Protein AF-A0A7V3D5N1-F1 (afdb_monomer)

Structure (mmCIF, N/CA/C/O backbone):
data_AF-A0A7V3D5N1-F1
#
_entry.id   AF-A0A7V3D5N1-F1
#
loop_
_atom_site.group_PDB
_atom_site.id
_atom_site.type_symbol
_atom_site.label_atom_id
_atom_site.label_alt_id
_atom_site.label_comp_id
_atom_site.label_asym_id
_atom_site.label_entity_id
_atom_site.label_seq_id
_atom_site.pdbx_PDB_ins_code
_atom_site.Cartn_x
_atom_site.Cartn_y
_atom_site.Cartn_z
_atom_site.occupancy
_atom_site.B_iso_or_equiv
_atom_site.auth_seq_id
_atom_site.auth_comp_id
_atom_site.auth_asym_id
_atom_site.auth_atom_id
_atom_site.pdbx_PDB_model_num
ATOM 1 N N . MET A 1 1 ? -12.834 1.711 -5.853 1.00 89.75 1 MET A N 1
ATOM 2 C CA . MET A 1 1 ? -12.960 0.765 -4.715 1.00 89.75 1 MET A CA 1
ATOM 3 C C . MET A 1 1 ? -13.036 1.476 -3.367 1.00 89.75 1 MET A C 1
ATOM 5 O O . MET A 1 1 ? -14.049 1.326 -2.699 1.00 89.75 1 MET A O 1
ATOM 9 N N . ALA A 1 2 ? -12.035 2.278 -2.981 1.00 97.06 2 ALA A N 1
ATOM 10 C CA . ALA A 1 2 ? -11.983 2.934 -1.666 1.00 97.06 2 ALA A CA 1
ATOM 11 C C . ALA A 1 2 ? -13.254 3.728 -1.293 1.00 97.06 2 ALA A C 1
ATOM 13 O O . ALA A 1 2 ? -13.801 3.522 -0.216 1.00 97.06 2 ALA A O 1
ATOM 14 N N . ARG A 1 3 ? -13.795 4.542 -2.213 1.00 97.31 3 ARG A N 1
ATOM 15 C CA . ARG A 1 3 ? -15.056 5.278 -2.000 1.00 97.31 3 ARG A CA 1
ATOM 16 C C . ARG A 1 3 ? -16.251 4.373 -1.695 1.00 97.31 3 ARG A C 1
ATOM 18 O O . ARG A 1 3 ? -17.031 4.668 -0.801 1.00 97.31 3 ARG A O 1
ATOM 25 N N . ALA A 1 4 ? -16.384 3.253 -2.404 1.00 97.75 4 ALA A N 1
ATOM 26 C CA . ALA A 1 4 ? -17.468 2.304 -2.158 1.00 97.75 4 ALA A CA 1
ATOM 27 C C . ALA A 1 4 ? -17.350 1.659 -0.767 1.00 97.75 4 ALA A C 1
ATOM 29 O O . ALA A 1 4 ? -18.352 1.518 -0.075 1.00 97.75 4 ALA A O 1
ATOM 30 N N . LEU A 1 5 ? -16.129 1.332 -0.329 1.00 98.00 5 LEU A N 1
ATOM 31 C CA . LEU A 1 5 ? -15.879 0.826 1.023 1.00 98.00 5 LEU A CA 1
ATOM 32 C C . LEU A 1 5 ? -16.187 1.885 2.095 1.00 98.00 5 LEU A C 1
ATOM 34 O O . LEU A 1 5 ? -16.814 1.555 3.098 1.00 98.00 5 LEU A O 1
ATOM 38 N N . ALA A 1 6 ? -15.814 3.150 1.869 1.00 98.31 6 ALA A N 1
ATOM 39 C CA . ALA A 1 6 ? -16.133 4.254 2.780 1.00 98.31 6 ALA A CA 1
ATOM 40 C C . ALA A 1 6 ? -17.649 4.442 2.935 1.00 98.31 6 ALA A C 1
ATOM 42 O O . ALA A 1 6 ? -18.160 4.512 4.051 1.00 98.31 6 ALA A O 1
ATOM 43 N N . LEU A 1 7 ? -18.380 4.446 1.814 1.00 97.62 7 LEU A N 1
ATOM 44 C CA . LEU A 1 7 ? -19.844 4.529 1.794 1.00 97.62 7 LEU A CA 1
ATOM 45 C C . LEU A 1 7 ? -20.509 3.316 2.461 1.00 97.62 7 LEU A C 1
ATOM 47 O O . LEU A 1 7 ? -21.557 3.460 3.082 1.00 97.62 7 LEU A O 1
ATOM 51 N N . ALA A 1 8 ? -19.881 2.141 2.386 1.00 97.62 8 ALA A N 1
ATOM 52 C CA . ALA A 1 8 ? -20.308 0.939 3.101 1.00 97.62 8 ALA A CA 1
ATOM 53 C C . ALA A 1 8 ? -19.918 0.935 4.595 1.00 97.62 8 ALA A C 1
ATOM 55 O O . ALA A 1 8 ? -20.214 -0.025 5.304 1.00 97.62 8 ALA A O 1
ATOM 56 N N . GLY A 1 9 ? -19.268 1.994 5.090 1.00 97.81 9 GLY A N 1
ATOM 57 C CA . GLY A 1 9 ? -18.974 2.191 6.507 1.00 97.81 9 GLY A CA 1
ATOM 58 C C . GLY A 1 9 ? -17.549 1.845 6.946 1.00 97.81 9 GLY A C 1
ATOM 59 O O . GLY A 1 9 ? -17.293 1.8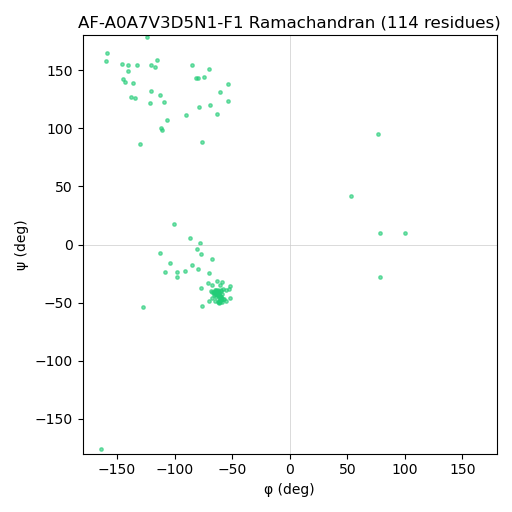14 8.150 1.00 97.81 9 GLY A O 1
ATOM 60 N N . ALA A 1 10 ? -16.618 1.587 6.024 1.00 98.12 10 ALA A N 1
ATOM 61 C CA . ALA A 1 10 ? -15.223 1.308 6.363 1.00 98.12 10 ALA A CA 1
ATOM 62 C C . ALA A 1 10 ? -14.416 2.593 6.621 1.00 98.12 10 ALA A C 1
ATOM 64 O O . ALA A 1 10 ? -14.577 3.591 5.922 1.00 98.12 10 ALA A O 1
ATOM 65 N N . ASP A 1 11 ? -13.490 2.547 7.581 1.00 98.50 11 ASP A N 1
ATOM 66 C CA . ASP A 1 11 ? -12.383 3.510 7.620 1.00 98.50 11 ASP A CA 1
ATOM 67 C C . ASP A 1 11 ? -11.359 3.159 6.541 1.00 98.50 11 ASP A C 1
ATOM 69 O O . ASP A 1 11 ? -11.117 1.980 6.270 1.00 98.50 11 ASP A O 1
ATOM 73 N N . ILE A 1 12 ? -10.756 4.174 5.924 1.00 98.31 12 ILE A N 1
ATOM 74 C CA . ILE A 1 12 ? -9.952 3.990 4.715 1.00 98.31 12 ILE A CA 1
ATOM 75 C C . ILE A 1 12 ? -8.513 4.456 4.918 1.00 98.31 12 ILE A C 1
ATOM 77 O O . ILE A 1 12 ? -8.256 5.579 5.340 1.00 98.31 12 ILE A O 1
ATOM 81 N N . VAL A 1 13 ? -7.560 3.614 4.522 1.00 98.56 13 VAL A N 1
ATOM 82 C CA . VAL A 1 13 ? -6.188 4.038 4.221 1.00 98.56 13 VAL A CA 1
ATOM 83 C C . VAL A 1 13 ? -5.957 3.854 2.728 1.00 98.56 13 VAL A C 1
ATOM 85 O O . VAL A 1 13 ? -6.221 2.775 2.198 1.00 98.56 13 VAL A O 1
ATOM 88 N N . ILE A 1 14 ? -5.466 4.889 2.048 1.00 98.56 14 ILE A N 1
ATOM 89 C CA . ILE A 1 14 ? -5.023 4.800 0.649 1.00 98.56 14 ILE A CA 1
ATOM 90 C C . ILE A 1 14 ? -3.531 5.102 0.528 1.00 98.56 14 ILE A C 1
ATOM 92 O O . ILE A 1 14 ? -2.960 5.832 1.337 1.00 98.56 14 ILE A O 1
ATOM 96 N N . SER A 1 15 ? -2.894 4.538 -0.495 1.00 98.44 15 SER A N 1
ATOM 97 C CA . SER A 1 15 ? -1.480 4.768 -0.767 1.00 98.44 15 SER A CA 1
ATOM 98 C C . SER A 1 15 ? -1.188 4.795 -2.262 1.00 98.44 15 SER A C 1
ATOM 100 O O . SER A 1 15 ? -1.800 4.064 -3.041 1.00 98.44 15 SER A O 1
ATOM 102 N N . ALA A 1 16 ? -0.281 5.689 -2.640 1.00 97.56 16 ALA A N 1
ATOM 103 C CA . ALA A 1 16 ? 0.245 5.915 -3.981 1.00 97.56 16 ALA A CA 1
ATOM 104 C C . ALA A 1 16 ? 1.536 6.755 -3.876 1.00 97.56 16 ALA A C 1
ATOM 106 O O . ALA A 1 16 ? 1.987 7.085 -2.779 1.00 97.56 16 ALA A O 1
ATOM 107 N N . ARG A 1 17 ? 2.121 7.136 -5.015 1.00 96.38 17 ARG A N 1
ATOM 108 C CA . ARG A 1 17 ? 3.392 7.887 -5.069 1.00 96.38 17 ARG A CA 1
ATOM 109 C C . ARG A 1 17 ? 3.223 9.407 -5.074 1.00 96.38 17 ARG A C 1
ATOM 111 O O . ARG A 1 17 ? 4.159 10.120 -4.735 1.00 96.38 17 ARG A O 1
ATOM 118 N N . HIS A 1 18 ? 2.061 9.908 -5.488 1.00 97.31 18 HIS A N 1
ATOM 119 C CA . HIS A 1 18 ? 1.834 11.338 -5.704 1.00 97.31 18 HIS A CA 1
ATOM 120 C C . HIS A 1 18 ? 0.952 11.905 -4.594 1.00 97.31 18 HIS A C 1
ATOM 122 O O . HIS A 1 18 ? -0.246 11.637 -4.538 1.00 97.31 18 HIS A O 1
ATOM 128 N N . GLU A 1 19 ? 1.552 12.688 -3.698 1.00 97.75 19 GLU A N 1
ATOM 129 C CA . GLU A 1 19 ? 0.874 13.188 -2.497 1.00 97.75 19 GLU A CA 1
ATOM 130 C C . GLU A 1 19 ? -0.349 14.053 -2.812 1.00 97.75 19 GLU A C 1
ATOM 132 O O . GLU A 1 19 ? -1.407 13.872 -2.213 1.00 97.75 19 GLU A O 1
ATOM 137 N N . ASN A 1 20 ? -0.230 14.964 -3.780 1.00 97.88 20 ASN A N 1
ATOM 138 C CA . ASN A 1 20 ? -1.331 15.857 -4.137 1.00 97.88 20 ASN A CA 1
ATOM 139 C C . ASN A 1 20 ? -2.558 15.078 -4.632 1.00 97.88 20 ASN A C 1
ATOM 141 O O . ASN A 1 20 ? -3.677 15.373 -4.215 1.00 97.88 20 ASN A O 1
ATOM 145 N N . GLU A 1 21 ? -2.347 14.063 -5.474 1.00 97.38 21 GLU A N 1
ATOM 146 C CA . GLU A 1 21 ? -3.416 13.188 -5.964 1.00 97.38 21 GLU A CA 1
ATOM 147 C C . GLU A 1 21 ? -4.035 12.373 -4.824 1.00 97.38 21 GLU A C 1
ATOM 149 O O . GLU A 1 21 ? -5.255 12.276 -4.734 1.00 97.38 21 GLU A O 1
ATOM 154 N N . LEU A 1 22 ? -3.212 11.841 -3.913 1.00 97.38 22 LEU A N 1
ATOM 155 C CA . LEU A 1 22 ? -3.678 11.117 -2.725 1.00 97.38 22 LEU A CA 1
ATOM 156 C C . LEU A 1 22 ? -4.551 11.977 -1.821 1.00 97.38 22 LEU A C 1
ATOM 158 O O . LEU A 1 22 ? -5.607 11.521 -1.387 1.00 97.38 22 LEU A O 1
ATOM 162 N N . ARG A 1 23 ? -4.114 13.203 -1.523 1.00 98.38 23 ARG A N 1
ATOM 163 C CA . ARG A 1 23 ? -4.851 14.119 -0.650 1.00 98.38 23 ARG A CA 1
ATOM 164 C C . ARG A 1 23 ? -6.221 14.444 -1.243 1.00 98.38 23 ARG A C 1
ATOM 166 O O . ARG A 1 23 ? -7.225 14.297 -0.553 1.00 98.38 23 ARG A O 1
ATOM 173 N N . LEU A 1 24 ? -6.260 14.818 -2.524 1.00 98.44 24 LEU A N 1
ATOM 174 C CA . LEU A 1 24 ? -7.509 15.117 -3.232 1.00 98.44 24 LEU A CA 1
ATOM 175 C C . LEU A 1 24 ? -8.422 13.887 -3.319 1.00 98.44 24 LEU A C 1
ATOM 177 O O . LEU A 1 24 ? -9.614 13.983 -3.038 1.00 98.44 24 LEU A O 1
ATOM 181 N N . ALA A 1 25 ? -7.864 12.716 -3.636 1.00 98.38 25 ALA A N 1
ATOM 182 C CA . ALA A 1 25 ? -8.626 11.474 -3.677 1.00 98.38 25 ALA A CA 1
ATOM 183 C C . ALA A 1 25 ? -9.209 11.122 -2.302 1.00 98.38 25 ALA A C 1
ATOM 185 O O . ALA A 1 25 ? -10.346 10.665 -2.223 1.00 98.38 25 ALA A O 1
ATOM 186 N N . LEU A 1 26 ? -8.463 11.337 -1.212 1.00 98.50 26 LEU A N 1
ATOM 187 C CA . LEU A 1 26 ? -8.962 11.090 0.139 1.00 98.50 26 LEU A CA 1
ATOM 188 C C . LEU A 1 26 ? -10.137 12.014 0.480 1.00 98.50 26 LEU A C 1
ATOM 190 O O . LEU A 1 26 ? -11.142 11.538 1.003 1.00 98.50 26 LEU A O 1
ATOM 194 N N . GLU A 1 27 ? -10.027 13.304 0.158 1.00 98.31 27 GLU A N 1
ATOM 195 C CA . GLU A 1 27 ? -11.115 14.274 0.333 1.00 98.31 27 GLU A CA 1
ATOM 196 C C . GLU A 1 27 ? -12.376 13.829 -0.426 1.00 98.31 27 GLU A C 1
ATOM 198 O O . GLU A 1 27 ? -13.460 13.777 0.156 1.00 98.31 27 GLU A O 1
ATOM 203 N N . GLU A 1 28 ? -12.234 13.410 -1.686 1.00 98.44 28 GLU A N 1
ATOM 204 C CA . GLU A 1 28 ? -13.347 12.912 -2.505 1.00 98.44 28 GLU A CA 1
ATOM 205 C C . GLU A 1 28 ? -13.949 11.599 -1.967 1.00 98.44 28 GLU A C 1
ATOM 207 O O . GLU A 1 28 ? -15.170 11.413 -1.959 1.00 98.44 28 GLU A O 1
ATOM 212 N N . ILE A 1 29 ? -13.103 10.674 -1.504 1.00 98.50 29 ILE A N 1
ATOM 213 C CA . ILE A 1 29 ? -13.520 9.384 -0.937 1.00 98.50 29 ILE A CA 1
ATOM 214 C C . ILE A 1 29 ? -14.348 9.584 0.332 1.00 98.50 29 ILE A C 1
ATOM 216 O O . ILE A 1 29 ? -15.328 8.863 0.532 1.00 98.50 29 ILE A O 1
ATOM 220 N N . LEU A 1 30 ? -13.947 10.529 1.186 1.00 98.38 30 LEU A N 1
ATOM 221 C CA . LEU A 1 30 ? -14.599 10.787 2.469 1.00 98.38 30 LEU A CA 1
ATOM 222 C C . LEU A 1 30 ? -15.805 11.722 2.354 1.00 98.38 30 LEU A C 1
ATOM 224 O O . LEU A 1 30 ? -16.629 11.742 3.272 1.00 98.38 30 LEU A O 1
ATOM 228 N N . ALA A 1 31 ? -15.936 12.471 1.256 1.00 97.94 31 ALA A N 1
ATOM 229 C CA . ALA A 1 31 ? -17.038 13.399 1.037 1.00 97.94 31 ALA A CA 1
ATOM 230 C C . ALA A 1 31 ? -18.406 12.710 1.194 1.00 97.94 31 ALA A C 1
ATOM 232 O O . ALA A 1 31 ? -18.723 11.730 0.515 1.00 97.94 31 ALA A O 1
ATOM 233 N N . GLY A 1 32 ? -19.233 13.245 2.097 1.00 95.56 32 GLY A N 1
ATOM 234 C CA . GLY A 1 32 ? -20.554 12.691 2.411 1.00 95.56 32 GLY A CA 1
ATOM 235 C C . GLY A 1 32 ? -20.532 11.460 3.324 1.00 95.56 32 GLY A C 1
ATOM 236 O O . GLY A 1 32 ? -21.569 10.828 3.509 1.00 95.56 32 GLY A O 1
ATOM 237 N N . THR A 1 33 ? -19.381 11.116 3.908 1.00 97.44 33 THR A N 1
ATOM 238 C CA . THR A 1 33 ? -19.241 10.030 4.887 1.00 97.44 33 THR A CA 1
ATOM 239 C C . THR A 1 33 ? -18.833 10.578 6.257 1.00 97.44 33 THR A C 1
ATOM 241 O O . THR A 1 33 ? -18.258 11.657 6.362 1.00 97.44 33 THR A O 1
ATOM 244 N N . SER A 1 34 ? -19.089 9.813 7.319 1.00 96.81 34 SER A N 1
ATOM 245 C CA . SER A 1 34 ? -18.575 10.079 8.673 1.00 96.81 34 SER A CA 1
ATOM 246 C C . SER A 1 34 ? -17.357 9.212 9.022 1.00 96.81 34 SER A C 1
ATOM 248 O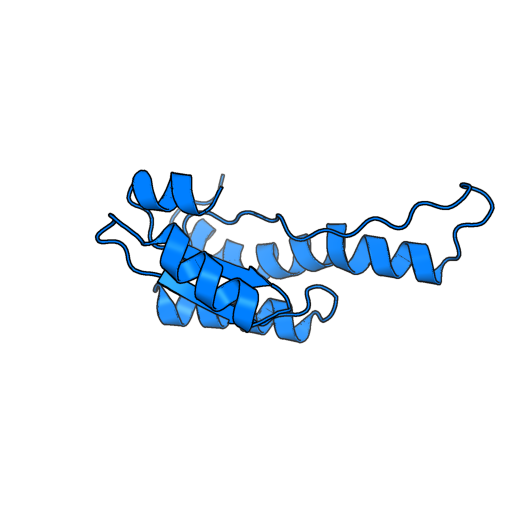 O . SER A 1 34 ? -17.044 9.010 10.197 1.00 96.81 34 SER A O 1
ATOM 250 N N . ARG A 1 35 ? -16.696 8.634 8.010 1.00 98.06 35 ARG A N 1
ATOM 251 C CA . ARG A 1 35 ? -15.598 7.682 8.203 1.00 98.06 35 ARG A CA 1
ATOM 252 C C . ARG A 1 35 ? -14.263 8.379 8.403 1.00 98.06 35 ARG A C 1
ATOM 254 O O . ARG A 1 35 ? -14.045 9.493 7.935 1.00 98.06 35 ARG A O 1
ATOM 261 N N . ARG A 1 36 ? -13.347 7.695 9.089 1.00 97.44 36 ARG A N 1
ATOM 262 C CA . ARG A 1 36 ? -11.961 8.145 9.218 1.00 97.44 36 ARG A CA 1
ATOM 263 C C . ARG A 1 36 ? -11.207 7.777 7.950 1.00 97.44 36 ARG A C 1
ATOM 265 O O . ARG A 1 36 ? -11.397 6.690 7.399 1.00 97.44 36 ARG A O 1
ATOM 272 N N . GLY A 1 37 ? -10.302 8.651 7.530 1.00 97.69 37 GLY A N 1
ATOM 273 C CA . GLY A 1 37 ? -9.406 8.354 6.430 1.00 97.69 37 GLY A CA 1
ATOM 274 C C . GLY A 1 37 ? -7.996 8.869 6.664 1.00 97.69 37 GLY A C 1
ATOM 275 O O . GLY A 1 37 ? -7.793 9.872 7.344 1.00 97.69 37 GLY A O 1
ATOM 276 N N . ALA A 1 38 ? -7.026 8.157 6.106 1.00 98.12 38 ALA A N 1
ATOM 277 C CA . ALA A 1 38 ? -5.631 8.568 6.062 1.00 98.12 38 ALA A CA 1
ATOM 278 C C . ALA A 1 38 ? -5.029 8.206 4.701 1.00 98.12 38 ALA A C 1
ATOM 280 O O . ALA A 1 38 ? -5.476 7.269 4.037 1.00 98.12 38 ALA A O 1
ATOM 281 N N . TYR A 1 39 ? -3.991 8.929 4.298 1.00 98.19 39 TYR A N 1
ATOM 282 C CA . TYR A 1 39 ? -3.172 8.555 3.154 1.00 98.19 39 TYR A CA 1
ATOM 283 C C . TYR A 1 39 ? -1.722 8.351 3.590 1.00 98.19 39 TYR A C 1
ATOM 285 O O . TYR A 1 39 ? -1.276 8.918 4.588 1.00 98.19 39 TYR A O 1
ATOM 293 N N . PHE A 1 40 ? -0.988 7.538 2.838 1.00 98.12 40 PHE A N 1
ATOM 294 C CA . PHE A 1 40 ? 0.449 7.360 3.018 1.00 98.12 40 PHE A CA 1
ATOM 295 C C . PHE A 1 40 ? 1.132 7.316 1.655 1.00 98.12 40 PHE A C 1
ATO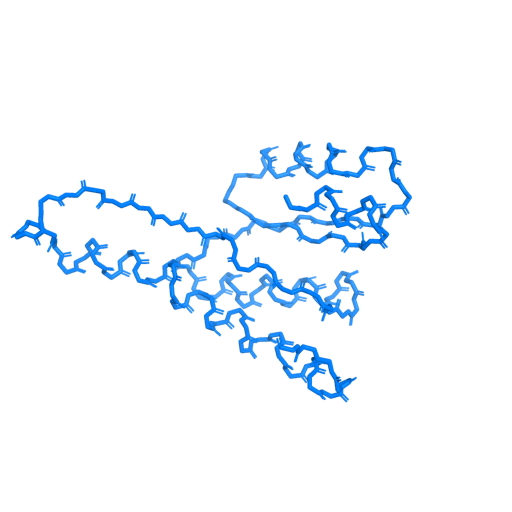M 297 O O . PHE A 1 40 ? 0.736 6.541 0.782 1.00 98.12 40 PHE A O 1
ATOM 304 N N . VAL A 1 41 ? 2.149 8.152 1.463 1.00 98.31 41 VAL A N 1
ATOM 305 C CA . VAL A 1 41 ? 2.924 8.167 0.222 1.00 98.31 41 VAL A CA 1
ATOM 306 C C . VAL A 1 41 ? 3.916 7.011 0.260 1.00 98.31 41 VAL A C 1
ATOM 308 O O . VAL A 1 41 ? 4.776 6.967 1.136 1.00 98.31 41 VAL A O 1
ATOM 311 N N . ALA A 1 42 ? 3.793 6.075 -0.678 1.00 98.06 42 ALA A N 1
ATOM 312 C CA . ALA A 1 42 ? 4.713 4.954 -0.807 1.00 98.06 42 ALA A CA 1
ATOM 313 C C . ALA A 1 42 ? 4.970 4.608 -2.274 1.00 98.06 42 ALA A C 1
ATOM 315 O O . ALA A 1 42 ? 4.063 4.570 -3.110 1.00 98.06 42 ALA A O 1
ATOM 316 N N . ASP A 1 43 ? 6.225 4.293 -2.563 1.00 97.69 43 ASP A N 1
ATOM 317 C CA . ASP A 1 43 ? 6.646 3.595 -3.762 1.00 97.69 43 ASP A CA 1
ATOM 318 C C . ASP A 1 43 ? 6.644 2.088 -3.495 1.00 97.69 43 ASP A C 1
ATOM 320 O O . ASP A 1 43 ? 7.469 1.556 -2.749 1.00 97.69 43 ASP A O 1
ATOM 324 N N . MET A 1 44 ? 5.711 1.391 -4.141 1.00 97.75 44 MET A N 1
ATOM 325 C CA . MET A 1 44 ? 5.535 -0.051 -3.979 1.00 97.75 44 MET A CA 1
ATOM 326 C C . MET A 1 44 ? 6.707 -0.873 -4.535 1.00 97.75 44 MET A C 1
ATOM 328 O O . MET A 1 44 ? 6.818 -2.046 -4.196 1.00 97.75 44 MET A O 1
ATOM 332 N N . SER A 1 45 ? 7.616 -0.276 -5.315 1.00 96.62 45 SER A N 1
ATOM 333 C CA . SER A 1 45 ? 8.875 -0.923 -5.719 1.00 96.62 45 SER A CA 1
ATOM 334 C C . SER A 1 45 ? 9.934 -0.942 -4.605 1.00 96.62 45 SER A C 1
ATOM 336 O O . SER A 1 45 ? 10.987 -1.566 -4.738 1.00 96.62 45 SER A O 1
ATOM 338 N N . ARG A 1 46 ? 9.689 -0.246 -3.484 1.00 97.75 46 ARG A N 1
ATOM 339 C CA . ARG A 1 46 ? 10.627 -0.103 -2.364 1.00 97.75 46 ARG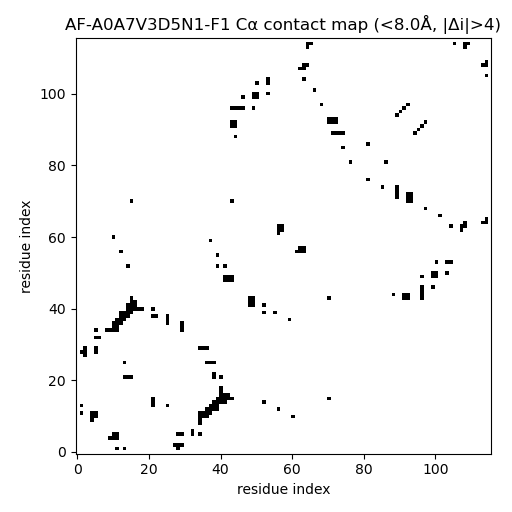 A CA 1
ATOM 340 C C . ARG A 1 46 ? 10.087 -0.858 -1.152 1.00 97.75 46 ARG A C 1
ATOM 342 O O . ARG A 1 46 ? 9.268 -0.341 -0.396 1.00 97.75 46 ARG A O 1
ATOM 349 N N . ARG A 1 47 ? 10.584 -2.078 -0.916 1.00 97.25 47 ARG A N 1
ATOM 350 C CA . ARG A 1 47 ? 10.104 -2.968 0.167 1.00 97.25 47 ARG A CA 1
ATOM 351 C C . ARG A 1 47 ? 10.066 -2.316 1.548 1.00 97.25 47 ARG A C 1
ATOM 353 O O . ARG A 1 47 ? 9.156 -2.590 2.325 1.00 97.25 47 ARG A O 1
ATOM 360 N N . GLU A 1 48 ? 11.027 -1.450 1.853 1.00 98.06 48 GLU A N 1
ATOM 361 C CA . GLU A 1 48 ? 11.038 -0.704 3.112 1.00 98.06 48 GLU A CA 1
ATOM 362 C C . GLU A 1 48 ? 9.808 0.207 3.249 1.00 98.06 48 GLU A C 1
ATOM 364 O O . GLU A 1 48 ? 9.155 0.199 4.291 1.00 98.06 48 GLU A O 1
ATOM 369 N N . GLN A 1 49 ? 9.438 0.928 2.188 1.00 98.50 49 GLN A N 1
ATOM 370 C CA . GLN A 1 49 ? 8.257 1.794 2.190 1.00 98.50 49 GLN A CA 1
ATOM 371 C C . GLN A 1 49 ? 6.964 0.980 2.281 1.00 98.50 49 GLN A C 1
ATOM 373 O O . GLN A 1 49 ? 6.037 1.387 2.973 1.00 98.50 49 GLN A O 1
ATOM 378 N N . VAL A 1 50 ? 6.917 -0.210 1.674 1.00 98.62 50 VAL A N 1
ATOM 379 C CA . VAL A 1 50 ? 5.784 -1.142 1.822 1.00 98.62 50 VAL A CA 1
ATOM 380 C C . VAL A 1 50 ? 5.612 -1.584 3.284 1.00 98.62 50 VAL A C 1
ATOM 382 O O . VAL A 1 50 ? 4.494 -1.637 3.797 1.00 98.62 50 VAL A O 1
ATOM 385 N N . GLN A 1 51 ? 6.713 -1.854 3.991 1.00 98.31 51 GLN A N 1
ATOM 386 C CA . GLN A 1 51 ? 6.681 -2.176 5.423 1.00 98.31 51 GLN A CA 1
ATOM 387 C C . GLN A 1 51 ? 6.274 -0.966 6.277 1.00 98.31 51 GLN A C 1
ATOM 389 O O . GLN A 1 51 ? 5.501 -1.103 7.225 1.00 98.31 51 GLN A O 1
ATOM 394 N N . GLN A 1 52 ? 6.766 0.230 5.941 1.00 98.50 52 GLN A N 1
ATOM 395 C CA . GLN A 1 52 ? 6.360 1.4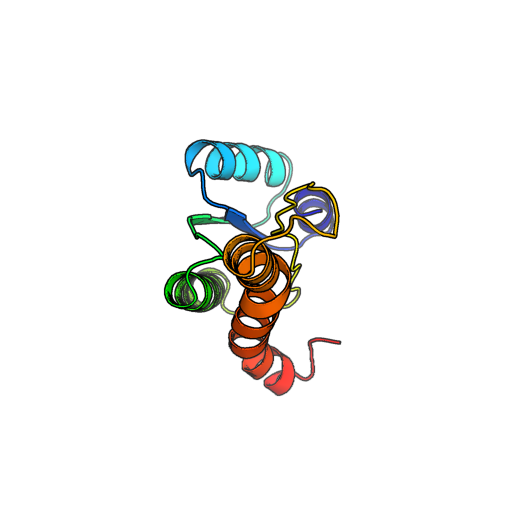73 6.602 1.00 98.50 52 GLN A CA 1
ATOM 396 C C . GLN A 1 52 ? 4.861 1.750 6.412 1.00 98.50 52 GLN A C 1
ATOM 398 O O . GLN A 1 52 ? 4.194 2.072 7.390 1.00 98.50 52 GLN A O 1
ATOM 403 N N . LEU A 1 53 ? 4.316 1.526 5.211 1.00 98.62 53 LEU A N 1
ATOM 404 C CA . LEU A 1 53 ? 2.884 1.627 4.919 1.00 98.62 53 LEU A CA 1
ATOM 405 C C . LEU A 1 53 ? 2.058 0.692 5.814 1.00 98.62 53 LEU A C 1
ATOM 407 O O . LEU A 1 53 ? 1.065 1.124 6.398 1.00 98.62 53 LEU A O 1
ATOM 411 N N . ALA A 1 54 ? 2.474 -0.570 5.962 1.00 98.44 54 ALA A N 1
ATOM 412 C CA . ALA A 1 54 ? 1.788 -1.525 6.832 1.00 98.44 54 ALA A CA 1
ATOM 413 C C . ALA A 1 54 ? 1.746 -1.041 8.292 1.00 98.44 54 ALA A C 1
ATOM 415 O O . ALA A 1 54 ? 0.684 -1.048 8.918 1.00 98.44 54 ALA A O 1
ATOM 416 N N . ARG A 1 55 ? 2.888 -0.575 8.819 1.00 98.31 55 ARG A N 1
ATOM 417 C CA . ARG A 1 55 ? 2.989 -0.031 10.183 1.00 98.31 55 ARG A CA 1
ATOM 418 C C . ARG A 1 55 ? 2.118 1.208 10.362 1.00 98.31 55 ARG A C 1
ATOM 420 O O . ARG A 1 55 ? 1.304 1.240 11.278 1.00 98.31 55 ARG A O 1
ATOM 427 N N . ALA A 1 56 ? 2.214 2.170 9.448 1.00 98.12 56 ALA A N 1
ATOM 428 C CA . ALA A 1 56 ? 1.434 3.401 9.498 1.00 98.12 56 ALA A CA 1
ATOM 429 C C . ALA A 1 56 ? -0.079 3.128 9.459 1.00 98.12 56 ALA A C 1
ATOM 431 O O . ALA A 1 56 ? -0.842 3.748 10.199 1.00 98.12 56 ALA A O 1
ATOM 432 N N . ALA A 1 57 ? -0.526 2.171 8.638 1.00 98.31 57 ALA A N 1
ATOM 433 C CA . ALA A 1 57 ? -1.931 1.774 8.591 1.00 98.31 57 ALA A CA 1
ATOM 434 C C . ALA A 1 57 ? -2.412 1.216 9.941 1.00 98.31 57 ALA A C 1
ATOM 436 O O . ALA A 1 57 ? -3.482 1.598 10.417 1.00 98.31 57 ALA A O 1
ATOM 437 N N . LEU A 1 58 ? -1.614 0.356 10.581 1.00 98.00 58 LEU A N 1
ATOM 438 C CA . LEU A 1 58 ? -1.932 -0.202 11.897 1.00 98.00 58 LEU A CA 1
ATOM 439 C C . LEU A 1 58 ? -1.898 0.858 13.001 1.00 98.00 58 LEU A C 1
ATOM 441 O O . LEU A 1 58 ? -2.800 0.884 13.829 1.00 98.00 58 LEU A O 1
ATOM 445 N N . GLU A 1 59 ? -0.929 1.769 12.988 1.00 97.69 59 GLU A N 1
ATOM 446 C CA . GLU A 1 59 ? -0.849 2.870 13.956 1.00 97.69 59 GLU A CA 1
ATOM 447 C C . GLU A 1 59 ? -2.052 3.816 13.855 1.00 97.69 59 GLU A C 1
ATOM 449 O O . GLU A 1 59 ? -2.607 4.235 14.869 1.00 97.69 59 GLU A O 1
ATOM 454 N N . LYS A 1 60 ? -2.490 4.145 12.633 1.00 97.00 60 LYS A N 1
ATOM 455 C CA . LYS A 1 60 ? -3.612 5.070 12.413 1.00 97.00 60 LYS A CA 1
ATOM 456 C C . LYS A 1 60 ? -4.975 4.433 12.663 1.00 97.00 60 LYS A C 1
ATOM 458 O O . LYS A 1 60 ? -5.874 5.104 13.170 1.00 97.00 60 LYS A O 1
ATOM 463 N N . MET A 1 61 ? -5.145 3.165 12.293 1.00 96.31 61 MET A N 1
ATOM 464 C CA . MET A 1 61 ? -6.455 2.505 12.321 1.00 96.31 61 MET A CA 1
ATOM 465 C C . MET A 1 61 ? -6.632 1.537 13.493 1.00 96.31 61 MET A C 1
ATOM 467 O O . MET A 1 61 ? -7.761 1.150 13.793 1.00 96.31 61 MET A O 1
ATOM 471 N N . GLY A 1 62 ? -5.545 1.140 14.156 1.00 96.75 62 GLY A N 1
ATOM 472 C CA . GLY A 1 62 ? -5.496 0.112 15.200 1.00 96.75 62 GLY A CA 1
ATOM 473 C C . GLY A 1 62 ? -5.513 -1.317 14.651 1.00 96.75 62 GLY A C 1
ATOM 474 O O . GLY A 1 62 ? -4.984 -2.231 15.277 1.00 96.75 62 GLY A O 1
ATOM 475 N N . ARG A 1 63 ? -6.109 -1.528 13.473 1.00 96.25 63 ARG A N 1
ATOM 476 C CA . ARG A 1 63 ? -6.155 -2.816 12.770 1.00 96.25 63 ARG A CA 1
ATOM 477 C C . ARG A 1 63 ? -6.435 -2.620 11.284 1.00 96.25 63 ARG A C 1
ATOM 479 O O . ARG A 1 63 ? -6.936 -1.575 10.878 1.00 96.25 63 ARG A O 1
ATOM 486 N N . VAL A 1 64 ? -6.199 -3.668 10.496 1.00 97.81 64 VAL A N 1
ATOM 487 C CA . VAL A 1 64 ? -6.628 -3.740 9.091 1.00 97.81 64 VAL A CA 1
ATOM 488 C C . VAL A 1 64 ? -7.526 -4.955 8.902 1.00 97.81 64 VAL A C 1
ATOM 490 O O . VAL A 1 64 ? -7.111 -6.082 9.171 1.00 97.81 64 VAL A O 1
ATOM 493 N N . ASP A 1 65 ? -8.752 -4.720 8.437 1.00 97.19 65 ASP A N 1
ATOM 494 C CA . ASP A 1 65 ? -9.759 -5.759 8.182 1.00 97.19 65 ASP A CA 1
ATOM 495 C C . ASP A 1 65 ? -9.823 -6.169 6.702 1.00 97.19 65 ASP A C 1
ATOM 497 O O . ASP A 1 65 ? -10.167 -7.305 6.386 1.00 97.19 65 ASP A O 1
ATOM 501 N N . ILE A 1 66 ? -9.477 -5.262 5.787 1.00 97.31 66 ILE A N 1
ATOM 502 C CA . ILE A 1 66 ? -9.507 -5.483 4.339 1.00 97.31 66 ILE A CA 1
ATOM 503 C C . ILE A 1 66 ? -8.199 -4.948 3.759 1.00 97.31 66 ILE A C 1
ATOM 505 O O . ILE A 1 66 ? -7.863 -3.784 3.968 1.00 97.31 66 ILE A O 1
ATOM 509 N N . LEU A 1 67 ? -7.478 -5.789 3.018 1.00 97.69 67 LEU A N 1
ATOM 510 C CA . LEU A 1 67 ? -6.332 -5.384 2.208 1.00 97.69 67 LEU A CA 1
ATOM 511 C C . LEU A 1 67 ? -6.715 -5.485 0.732 1.00 97.69 67 LEU A C 1
ATOM 513 O O . LEU A 1 67 ? -7.082 -6.557 0.260 1.00 97.69 67 LEU A O 1
ATOM 517 N N . VAL A 1 68 ? -6.598 -4.376 0.003 1.00 97.75 68 VAL A N 1
ATOM 518 C CA . VAL A 1 68 ? -6.787 -4.347 -1.450 1.00 97.75 68 VAL A CA 1
ATOM 519 C C . VAL A 1 68 ? -5.446 -4.056 -2.112 1.00 97.75 68 VAL A C 1
ATOM 521 O O . VAL A 1 68 ? -5.008 -2.909 -2.184 1.00 97.75 68 VAL A O 1
ATOM 524 N N . ASN A 1 69 ? -4.794 -5.104 -2.609 1.00 97.38 69 ASN A N 1
ATOM 525 C CA . ASN A 1 69 ? -3.581 -4.985 -3.412 1.00 97.38 69 ASN A CA 1
ATOM 526 C C . ASN A 1 69 ? -3.949 -4.525 -4.831 1.00 97.38 69 ASN A C 1
ATOM 528 O O . ASN A 1 69 ? -4.233 -5.342 -5.699 1.00 97.38 69 ASN A O 1
ATOM 532 N N . ASN A 1 70 ? -4.017 -3.208 -5.031 1.00 96.06 70 ASN A N 1
ATOM 533 C CA . ASN A 1 70 ? -4.420 -2.592 -6.303 1.00 96.06 70 ASN A CA 1
ATOM 534 C C . ASN A 1 70 ? -3.265 -1.918 -7.057 1.00 96.06 70 ASN A C 1
ATOM 536 O O . ASN A 1 70 ? -3.372 -1.698 -8.260 1.00 96.06 70 ASN A O 1
ATOM 540 N N . ALA A 1 71 ? -2.195 -1.524 -6.363 1.00 95.81 71 ALA A N 1
ATOM 541 C CA . ALA A 1 71 ? -1.059 -0.889 -7.020 1.00 95.81 71 ALA A CA 1
ATOM 542 C C . ALA A 1 71 ? -0.454 -1.847 -8.054 1.00 95.81 71 ALA A C 1
ATOM 544 O O . ALA A 1 71 ? -0.202 -3.010 -7.750 1.00 95.81 71 ALA A O 1
ATOM 545 N N . GLY A 1 72 ? -0.235 -1.343 -9.265 1.00 96.00 72 GLY A N 1
ATOM 546 C CA . GLY A 1 72 ? 0.267 -2.140 -10.369 1.00 96.00 72 GLY A CA 1
ATOM 547 C C . GLY A 1 72 ? 0.887 -1.275 -11.453 1.00 96.00 72 GLY A C 1
ATOM 548 O O . GLY A 1 72 ? 0.600 -0.082 -11.565 1.00 96.00 72 GLY A O 1
ATOM 549 N N . THR A 1 73 ? 1.753 -1.887 -12.246 1.00 95.94 73 THR A N 1
ATOM 550 C CA . THR A 1 73 ? 2.378 -1.284 -13.41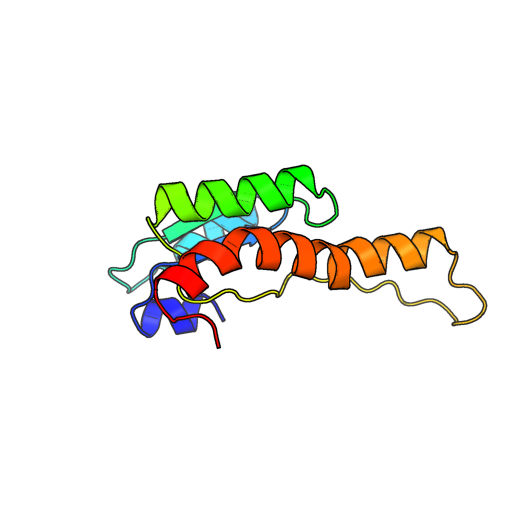8 1.00 95.94 73 THR A CA 1
ATOM 551 C C . THR A 1 73 ? 2.295 -2.234 -14.604 1.00 95.94 73 THR A C 1
ATOM 553 O O . THR A 1 73 ? 2.224 -3.452 -14.441 1.00 95.94 73 THR A O 1
ATOM 556 N N . ASN A 1 74 ? 2.321 -1.675 -15.807 1.00 94.81 74 ASN A N 1
ATOM 557 C CA . ASN A 1 74 ? 2.442 -2.435 -17.040 1.00 94.81 74 ASN A CA 1
ATOM 558 C C . ASN A 1 74 ? 3.454 -1.738 -17.953 1.00 94.81 74 ASN A C 1
ATOM 560 O O . ASN A 1 74 ? 3.450 -0.510 -18.049 1.00 94.81 74 ASN A O 1
ATOM 564 N N . ARG A 1 75 ? 4.310 -2.520 -18.615 1.00 94.38 75 ARG A N 1
ATOM 565 C CA . ARG A 1 75 ? 5.315 -2.046 -19.575 1.00 94.38 75 ARG A CA 1
ATOM 566 C C . ARG A 1 75 ? 5.204 -2.871 -20.855 1.00 94.38 75 ARG A C 1
ATOM 568 O O . ARG A 1 75 ? 5.838 -3.916 -20.955 1.00 94.38 75 ARG A O 1
ATOM 575 N N . PRO A 1 76 ? 4.323 -2.462 -21.784 1.00 93.81 76 PRO A N 1
ATOM 576 C CA . PRO A 1 76 ? 4.095 -3.209 -23.011 1.00 93.81 76 PRO A CA 1
ATOM 577 C C . PRO A 1 76 ? 5.308 -3.128 -23.938 1.00 93.81 76 PRO A C 1
ATOM 579 O O . PRO A 1 76 ? 5.679 -2.042 -24.378 1.00 93.81 76 PRO A O 1
ATOM 582 N N . GLU A 1 77 ? 5.881 -4.282 -24.259 1.00 94.19 77 GLU A N 1
ATOM 583 C CA . GLU A 1 77 ? 7.000 -4.464 -25.187 1.00 94.19 77 GLU A CA 1
ATOM 584 C C . GLU A 1 77 ? 6.796 -5.810 -25.920 1.00 94.19 77 GLU A C 1
ATOM 586 O O . GLU A 1 77 ? 6.088 -6.680 -25.393 1.00 94.19 77 GLU A O 1
ATOM 591 N N . PRO A 1 78 ? 7.351 -6.015 -27.132 1.00 97.31 78 PRO A N 1
ATOM 592 C CA . PRO A 1 78 ? 7.377 -7.338 -27.756 1.00 97.31 78 PRO A CA 1
ATOM 593 C C . PRO A 1 78 ? 7.992 -8.372 -26.806 1.00 97.31 78 PRO A C 1
ATOM 595 O O . PRO A 1 78 ? 8.973 -8.078 -26.125 1.00 97.31 78 PRO A O 1
ATOM 598 N N . ILE A 1 79 ? 7.414 -9.574 -26.735 1.00 94.75 79 ILE A N 1
ATOM 599 C CA . ILE A 1 79 ? 7.766 -10.567 -25.704 1.00 94.75 79 ILE A CA 1
ATOM 600 C C . ILE A 1 79 ? 9.250 -10.963 -25.723 1.00 94.75 79 ILE A C 1
ATOM 602 O O . ILE A 1 79 ? 9.837 -11.226 -24.681 1.00 94.75 79 ILE A O 1
ATOM 606 N N . ASP A 1 80 ? 9.858 -10.963 -26.903 1.00 96.81 80 ASP A N 1
ATOM 607 C CA . ASP A 1 80 ? 11.262 -11.263 -27.171 1.00 96.81 80 ASP A CA 1
ATO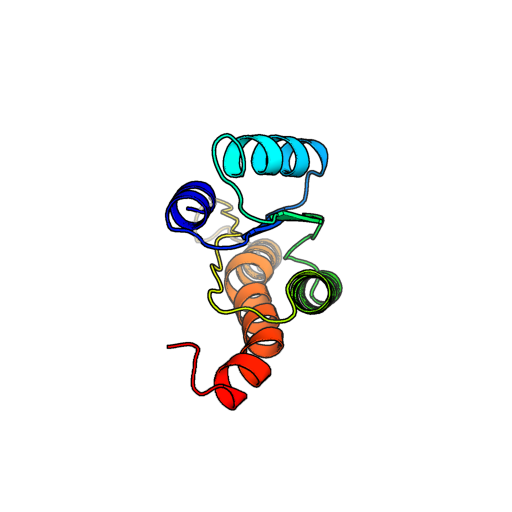M 608 C C . ASP A 1 80 ? 12.212 -10.082 -26.900 1.00 96.81 80 ASP A C 1
ATOM 610 O O . ASP A 1 80 ? 13.427 -10.236 -27.001 1.00 96.81 80 ASP A O 1
ATOM 614 N N . GLN A 1 81 ? 11.676 -8.912 -26.542 1.00 97.56 81 GLN A N 1
ATOM 615 C CA . GLN A 1 81 ? 12.436 -7.690 -26.249 1.00 97.56 81 GLN A CA 1
ATOM 616 C C . GLN A 1 81 ? 12.365 -7.272 -24.777 1.00 97.56 81 GLN A C 1
ATOM 618 O O . GLN A 1 81 ? 13.088 -6.362 -24.371 1.00 97.56 81 GLN A O 1
ATOM 623 N N . ILE A 1 82 ? 11.537 -7.938 -23.965 1.00 96.88 82 ILE A N 1
ATOM 624 C CA . ILE A 1 82 ? 11.434 -7.649 -22.533 1.00 96.88 82 ILE A CA 1
ATOM 625 C C . ILE A 1 82 ? 12.780 -7.952 -21.874 1.00 96.88 82 ILE A C 1
ATOM 627 O O . ILE A 1 82 ? 13.197 -9.103 -21.767 1.00 96.88 82 ILE A O 1
ATOM 631 N N . SER A 1 83 ? 13.452 -6.903 -21.404 1.00 97.12 83 SER A N 1
ATOM 632 C CA . SER A 1 83 ? 14.674 -7.061 -20.617 1.00 97.12 83 SER A CA 1
ATOM 633 C C . SER A 1 83 ? 14.377 -7.646 -19.234 1.00 97.12 83 SER A C 1
ATOM 635 O O . SER A 1 83 ? 13.333 -7.348 -18.646 1.00 97.12 83 SER A O 1
ATOM 637 N N . ASP A 1 84 ? 15.338 -8.375 -18.659 1.00 97.44 84 ASP A N 1
ATOM 638 C CA . ASP A 1 84 ? 15.256 -8.863 -17.272 1.00 97.44 84 ASP A CA 1
ATOM 639 C C . ASP A 1 84 ? 14.961 -7.723 -16.290 1.00 97.44 84 ASP A C 1
ATOM 641 O O . ASP A 1 84 ? 14.144 -7.859 -15.387 1.00 97.44 84 ASP A O 1
ATOM 645 N N . LYS A 1 85 ? 15.542 -6.539 -16.524 1.00 96.81 85 LYS A N 1
ATOM 646 C CA . LYS A 1 85 ? 15.270 -5.346 -15.717 1.00 96.81 85 LYS A CA 1
ATOM 647 C C . LYS A 1 85 ? 13.799 -4.924 -15.786 1.00 96.81 85 LYS A C 1
ATOM 649 O O . LYS A 1 85 ? 13.198 -4.646 -14.751 1.00 96.81 85 LYS A O 1
ATOM 654 N N . THR A 1 86 ? 13.222 -4.839 -16.987 1.00 96.75 86 THR A N 1
ATOM 655 C CA . THR A 1 86 ? 11.798 -4.505 -17.166 1.00 96.75 86 THR A CA 1
ATOM 656 C C . THR A 1 86 ? 10.928 -5.537 -16.452 1.00 96.75 86 THR A C 1
ATOM 658 O O . THR A 1 86 ? 9.992 -5.169 -15.739 1.00 96.75 86 THR A O 1
ATOM 661 N N . TRP A 1 87 ? 11.250 -6.819 -16.625 1.00 97.00 87 TRP A N 1
ATOM 662 C CA . TRP A 1 87 ? 10.537 -7.924 -16.001 1.00 97.00 87 TRP A CA 1
ATOM 663 C C . TRP A 1 87 ? 10.576 -7.846 -14.470 1.00 97.00 87 TRP A C 1
ATOM 665 O O . TRP A 1 87 ? 9.525 -7.870 -13.826 1.00 97.00 87 TRP A O 1
ATOM 675 N N . ASP A 1 88 ? 11.760 -7.648 -13.894 1.00 97.31 88 ASP A N 1
ATOM 676 C CA . ASP A 1 88 ? 11.961 -7.525 -12.451 1.00 97.31 88 ASP A CA 1
ATOM 677 C C . ASP A 1 88 ? 11.220 -6.315 -11.869 1.00 97.31 88 ASP A C 1
ATOM 679 O O . ASP A 1 88 ? 10.602 -6.418 -10.810 1.00 97.31 88 ASP A O 1
ATOM 683 N N . GLU A 1 89 ? 11.210 -5.173 -12.564 1.00 96.50 89 GLU A N 1
ATOM 684 C CA . GLU A 1 89 ? 10.467 -3.980 -12.135 1.00 96.50 89 GLU A CA 1
ATOM 685 C C . GLU A 1 89 ? 8.946 -4.222 -12.111 1.00 96.50 89 GLU A C 1
ATOM 687 O O . GLU A 1 89 ? 8.254 -3.765 -11.193 1.00 96.50 89 GLU A O 1
ATOM 692 N N . VAL A 1 90 ? 8.418 -4.956 -13.096 1.00 97.25 90 VAL A N 1
ATOM 693 C CA . VAL A 1 90 ? 7.002 -5.353 -13.139 1.00 97.25 90 VAL A CA 1
ATOM 694 C C . VAL A 1 90 ? 6.687 -6.340 -12.015 1.00 97.25 90 VAL A C 1
ATOM 696 O O . VAL A 1 90 ? 5.693 -6.152 -11.308 1.00 97.25 90 VAL A O 1
ATOM 699 N N . LEU A 1 91 ? 7.528 -7.359 -11.807 1.00 98.06 91 LEU A N 1
ATOM 700 C CA . LEU A 1 91 ? 7.348 -8.339 -10.735 1.00 98.06 91 LEU A CA 1
ATOM 701 C C . LEU A 1 91 ? 7.450 -7.708 -9.346 1.00 98.06 91 LEU A C 1
ATOM 703 O O . LEU A 1 91 ? 6.658 -8.051 -8.465 1.00 98.06 91 LEU A O 1
ATOM 707 N N . GLU A 1 92 ? 8.376 -6.773 -9.133 1.00 98.06 92 GLU A N 1
ATOM 708 C CA . GLU A 1 92 ? 8.558 -6.145 -7.826 1.00 98.06 92 GLU A CA 1
ATOM 709 C C . GLU A 1 92 ? 7.290 -5.393 -7.401 1.00 98.06 92 GLU A C 1
ATOM 711 O O . GLU A 1 92 ? 6.828 -5.560 -6.272 1.00 98.06 92 GLU A O 1
ATOM 716 N N . ILE A 1 93 ? 6.664 -4.642 -8.313 1.00 97.44 93 ILE A N 1
ATOM 717 C CA . ILE A 1 93 ? 5.425 -3.911 -8.017 1.00 97.44 93 ILE A CA 1
ATOM 718 C C . ILE A 1 93 ? 4.223 -4.860 -7.974 1.00 97.44 93 ILE A C 1
ATOM 720 O O . ILE A 1 93 ? 3.493 -4.862 -6.984 1.00 97.44 93 ILE A O 1
ATOM 724 N N . ASN A 1 94 ? 4.009 -5.674 -9.010 1.00 98.19 94 ASN A N 1
ATOM 725 C CA . ASN A 1 94 ? 2.754 -6.415 -9.178 1.00 98.19 94 ASN A CA 1
ATOM 726 C C . ASN A 1 94 ? 2.671 -7.687 -8.322 1.00 98.19 94 ASN A C 1
ATOM 728 O O . ASN A 1 94 ? 1.569 -8.180 -8.085 1.00 98.19 94 ASN A O 1
ATOM 732 N N . LEU A 1 95 ? 3.806 -8.235 -7.872 1.00 98.25 95 LEU A N 1
ATOM 733 C CA . LEU A 1 95 ? 3.848 -9.508 -7.150 1.00 98.25 95 LEU A CA 1
ATOM 734 C C . LEU A 1 95 ? 4.602 -9.411 -5.823 1.00 98.25 95 LEU A C 1
ATOM 736 O O . LEU A 1 95 ? 4.057 -9.763 -4.773 1.00 98.25 95 LEU A O 1
ATOM 740 N N . THR A 1 96 ? 5.843 -8.927 -5.831 1.00 98.44 96 THR A N 1
ATOM 741 C CA . THR A 1 96 ? 6.646 -8.896 -4.606 1.00 98.44 96 THR A CA 1
ATOM 742 C C . THR A 1 96 ? 6.036 -7.966 -3.565 1.00 98.44 96 THR A C 1
ATOM 744 O O . THR A 1 96 ? 5.851 -8.379 -2.418 1.00 98.44 96 THR A O 1
ATOM 747 N N . SER A 1 97 ? 5.678 -6.736 -3.944 1.00 98.38 97 SER A N 1
ATOM 748 C CA . SER A 1 97 ? 5.107 -5.747 -3.023 1.00 98.38 97 SER A CA 1
ATOM 749 C C . SER A 1 97 ? 3.821 -6.258 -2.358 1.00 98.38 97 SER A C 1
ATOM 751 O O . SER A 1 97 ? 3.638 -6.104 -1.148 1.00 98.38 97 SER A O 1
ATOM 753 N N . VAL A 1 98 ? 2.992 -6.976 -3.124 1.00 98.44 98 VAL A N 1
ATOM 754 C CA . VAL A 1 98 ? 1.759 -7.635 -2.677 1.00 98.44 98 VAL A CA 1
ATOM 755 C C . VAL A 1 98 ? 2.056 -8.640 -1.569 1.00 98.44 98 VAL A C 1
ATOM 757 O O . VAL A 1 98 ? 1.427 -8.607 -0.508 1.00 98.44 98 VAL A O 1
ATOM 760 N N . MET A 1 99 ? 3.046 -9.512 -1.773 1.00 98.38 99 MET A N 1
ATOM 761 C CA . MET A 1 99 ? 3.457 -10.494 -0.768 1.00 98.38 99 MET A CA 1
ATOM 762 C C . MET A 1 99 ? 4.059 -9.822 0.473 1.00 98.38 99 MET A C 1
ATOM 764 O O . MET A 1 99 ? 3.762 -10.229 1.596 1.00 98.38 99 MET A O 1
ATOM 768 N N . VAL A 1 100 ? 4.883 -8.786 0.291 1.00 98.62 100 VAL A N 1
ATOM 769 C CA . VAL A 1 100 ? 5.517 -8.035 1.387 1.00 98.62 100 VAL A CA 1
ATOM 770 C C . VAL A 1 100 ? 4.461 -7.374 2.277 1.00 98.62 100 VAL A C 1
ATOM 772 O O . VAL A 1 100 ? 4.487 -7.574 3.493 1.00 98.62 100 VAL A O 1
ATOM 775 N N . LEU A 1 101 ? 3.506 -6.650 1.686 1.00 98.62 101 LEU A N 1
ATOM 776 C CA . LEU A 1 101 ? 2.429 -5.979 2.417 1.00 98.62 101 LEU A CA 1
ATOM 777 C C . LEU A 1 101 ? 1.496 -6.985 3.097 1.00 98.62 101 LEU A C 1
ATOM 779 O O . LEU A 1 101 ? 1.155 -6.837 4.270 1.00 98.62 101 LEU A O 1
ATOM 783 N N . THR A 1 102 ? 1.132 -8.051 2.381 1.00 98.25 102 THR A N 1
ATOM 784 C CA . THR A 1 102 ? 0.275 -9.113 2.919 1.00 98.25 102 THR A CA 1
ATOM 785 C C . THR A 1 102 ? 0.925 -9.779 4.127 1.00 98.25 102 THR A C 1
ATOM 787 O O . THR A 1 102 ? 0.283 -9.901 5.166 1.00 98.25 102 THR A O 1
ATOM 790 N N . ARG A 1 103 ? 2.212 -10.149 4.047 1.00 97.69 103 ARG A N 1
ATOM 791 C CA . ARG A 1 103 ? 2.954 -10.744 5.175 1.00 97.69 103 ARG A CA 1
ATOM 792 C C . ARG A 1 103 ? 3.027 -9.820 6.387 1.00 97.69 103 ARG A C 1
ATOM 794 O O . ARG A 1 103 ? 2.987 -10.318 7.506 1.00 97.69 103 ARG A O 1
ATOM 801 N N . ALA A 1 104 ? 3.119 -8.509 6.173 1.00 98.19 104 ALA A N 1
ATOM 802 C CA . ALA A 1 104 ? 3.150 -7.534 7.258 1.00 98.19 104 ALA A CA 1
ATOM 803 C C . ALA A 1 104 ? 1.790 -7.389 7.969 1.00 98.19 104 ALA A C 1
ATOM 805 O O . ALA A 1 104 ? 1.748 -7.165 9.175 1.00 98.19 104 ALA A O 1
ATOM 806 N N . LEU A 1 105 ? 0.676 -7.544 7.244 1.00 98.19 105 LEU A N 1
ATOM 807 C CA . LEU A 1 105 ? -0.674 -7.323 7.778 1.00 98.19 105 LEU A CA 1
ATOM 808 C C . LEU A 1 105 ? -1.400 -8.603 8.218 1.00 98.19 105 LEU A C 1
ATOM 810 O O . LEU A 1 105 ? -2.290 -8.529 9.066 1.00 98.19 105 LEU A O 1
ATOM 814 N N . VAL A 1 106 ? -1.033 -9.770 7.681 1.00 97.38 106 VAL A N 1
ATOM 815 C CA . VAL A 1 106 ? -1.662 -11.066 7.993 1.00 97.38 106 VAL A CA 1
ATOM 816 C C . VAL A 1 106 ? -1.597 -11.469 9.472 1.00 97.38 106 VAL A C 1
ATOM 818 O O . VAL A 1 106 ? -2.594 -12.017 9.944 1.00 97.38 106 VAL A O 1
ATOM 821 N N . PRO A 1 107 ? -0.505 -11.238 10.232 1.00 97.19 107 PRO A N 1
ATOM 822 C CA . PRO A 1 107 ? -0.416 -11.712 11.613 1.00 97.19 107 PRO A CA 1
ATOM 823 C C . PRO A 1 107 ? -1.575 -11.230 12.498 1.00 97.19 107 PRO A C 1
ATOM 825 O O . PRO A 1 107 ? -2.257 -12.054 13.104 1.00 97.19 107 PRO A O 1
ATOM 828 N N . GLN A 1 108 ? -1.884 -9.927 12.475 1.00 97.12 108 GLN A N 1
ATOM 829 C CA . GLN A 1 108 ? -3.004 -9.364 13.246 1.00 97.12 108 GLN A CA 1
ATOM 830 C C . GLN A 1 108 ? -4.382 -9.784 12.715 1.00 97.12 108 GLN A C 1
ATOM 832 O O . GLN A 1 108 ? -5.355 -9.798 13.466 1.00 97.12 108 GLN A O 1
ATOM 837 N N . MET A 1 109 ? -4.500 -10.140 11.430 1.00 97.88 109 MET A N 1
ATOM 838 C CA . MET A 1 109 ? -5.745 -10.715 10.905 1.00 97.88 109 MET A CA 1
ATOM 839 C C . MET A 1 109 ? -5.944 -12.125 11.463 1.00 97.88 109 MET A C 1
ATOM 841 O O . MET A 1 109 ? -7.005 -12.427 12.008 1.00 97.88 109 MET A O 1
ATOM 845 N N . LYS A 1 110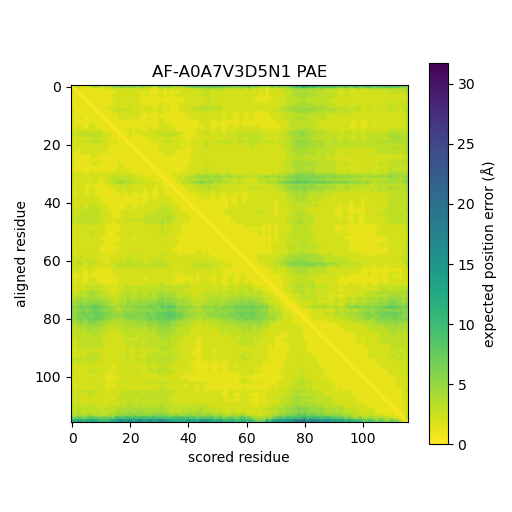 ? -4.900 -12.962 11.405 1.00 97.31 110 LYS A N 1
ATOM 846 C CA . LYS A 1 110 ? -4.913 -14.339 11.912 1.00 97.31 110 LYS A CA 1
ATOM 847 C C . LYS A 1 110 ? -5.216 -14.417 13.401 1.00 97.31 110 LYS A C 1
ATOM 849 O O . LYS A 1 110 ? -6.039 -15.239 13.796 1.00 97.31 110 LYS A O 1
ATOM 854 N N . GLU A 1 111 ? -4.591 -13.564 14.209 1.00 97.56 111 GLU A N 1
ATOM 855 C CA . GLU A 1 111 ? -4.849 -13.483 15.653 1.00 97.56 111 GLU A CA 1
ATOM 856 C C . GLU A 1 111 ? -6.340 -13.256 15.946 1.00 97.56 111 GLU A C 1
ATOM 858 O O . GLU A 1 111 ? -6.927 -13.900 16.814 1.00 97.56 111 GLU A O 1
ATOM 863 N N . ARG A 1 112 ? -6.989 -12.420 15.131 1.00 97.00 112 ARG A N 1
ATOM 864 C CA . ARG A 1 112 ? -8.421 -12.107 15.218 1.00 97.00 112 ARG A CA 1
ATOM 865 C C . ARG A 1 112 ? -9.318 -13.094 14.463 1.00 97.00 112 ARG A C 1
ATOM 867 O O . ARG A 1 112 ? -10.522 -12.866 14.381 1.00 97.00 112 ARG A O 1
ATOM 874 N N . ARG A 1 113 ? -8.754 -14.175 13.906 1.00 96.94 113 ARG A N 1
ATOM 875 C CA . ARG A 1 113 ? -9.440 -15.158 13.042 1.00 96.94 113 ARG A CA 1
ATOM 876 C C . ARG A 1 113 ? -10.169 -14.501 11.861 1.00 96.94 113 ARG A C 1
ATOM 878 O O . ARG A 1 113 ? -11.294 -14.859 11.519 1.00 96.94 113 ARG A O 1
ATOM 885 N N . TRP A 1 114 ? -9.509 -13.520 11.257 1.00 95.88 114 TRP A N 1
ATOM 886 C CA . TRP A 1 114 ? -9.969 -12.745 10.110 1.00 95.88 114 TRP A CA 1
ATOM 887 C C . TRP A 1 114 ? -8.954 -12.825 8.956 1.00 95.88 114 TRP A C 1
ATOM 889 O O . TRP A 1 114 ? -7.900 -13.441 9.102 1.00 95.88 114 TRP A O 1
ATOM 899 N N . GLY A 1 115 ? -9.258 -12.187 7.821 1.00 81.75 115 GLY A N 1
ATOM 900 C CA . GLY A 1 115 ? -8.465 -12.278 6.592 1.00 81.75 115 GLY A CA 1
ATOM 901 C C . GLY A 1 115 ? -8.736 -13.614 5.906 1.00 81.75 115 GLY A C 1
ATOM 902 O O . GLY A 1 115 ? -8.183 -14.637 6.298 1.00 81.75 115 GLY A O 1
ATOM 903 N N . ARG A 1 116 ? -9.670 -13.602 4.953 1.00 74.94 116 ARG A N 1
ATOM 904 C CA . ARG A 1 116 ? -10.091 -14.785 4.190 1.00 74.94 116 ARG A CA 1
ATOM 905 C C . ARG A 1 116 ? -9.269 -14.920 2.920 1.00 74.94 116 ARG A C 1
ATOM 907 O O . ARG A 1 116 ? -8.918 -13.857 2.363 1.00 74.94 116 ARG A O 1
#

Foldseek 3Di:
DLLVVQVVPDADEEEEADVVVQVVVQCVSCVPGPHHYDYDYADLLDLVRLLVSLVVCCVVPVADQDDDLDFFDDDDDPPVPCDPVNVSSRCSNNPVSVVSNCVNRVVRQVVVVGDD

Secondary structure (DSSP, 8-state):
-HHHHHHTT--EEEEES-HHHHHHHHHHHHTT----EEEEE--TT-HHHHHHHHHHHHHHHS--S-------------TTT--HHHHHHHHIIIIIHHHHHHHHHHHHHHHTT---

Mean predicted aligned error: 2.51 Å

Nearest PDB structures (foldseek):
  3ai3-assembly1_G  TM=9.485E-01  e=1.139E-07  Gluconobacter frateurii
  3l77-assembly1_A  TM=9.382E-01  e=2.598E-07  Thermococcus sibiricus MM 739
  3wtb-assembly2_D  TM=9.466E-01  e=3.569E-07  Gluconobacter oxydans 621H
  3pk0-assembly1_C  TM=9.427E-01  e=7.643E-07  Mycolicibacterium smegmatis MC2 155
  5wuw-assembly1_A-2  TM=9.209E-01  e=6.732E-07  Serratia marcescens

Solvent-accessible surface area (backbone atoms only — not comparable to full-atom values): 6938 Å² total; per-residue (Å²): 110,68,42,60,44,30,72,73,68,37,69,43,77,49,72,44,73,52,61,71,60,48,54,53,49,49,53,61,39,42,61,96,50,95,53,58,73,50,72,48,75,33,50,52,75,37,65,68,42,36,53,49,49,43,51,51,47,33,72,75,62,73,55,70,83,77,84,81,87,70,74,69,71,85,82,94,64,62,84,94,67,62,44,71,66,60,51,48,56,40,42,34,29,57,46,48,33,48,53,54,36,46,65,68,49,42,61,69,16,51,78,69,75,41,74,132

Radius of gyration: 15.71 Å; Cα contacts (8 Å, |Δi|>4): 129; chains: 1; bounding box: 36×31×43 Å

Sequence (116 aa):
MARALALAGADIVISARHENELRLALEEILAGTSRR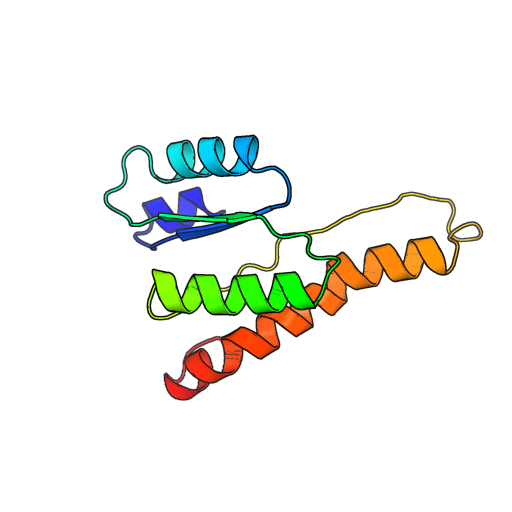GAYFVADMSRREQVQQLARAALEKMGRVDILVNNAGTNRPEPIDQISDKTWDEVLEINLTSVMVLTRALVPQMKERRWGR

pLDDT: mean 97.11, std 2.8, range [74.94, 98.62]